Protein AF-A0A5D4RYR0-F1 (afdb_monomer)

Foldseek 3Di:
DVVLVCCLVPVLVVLVVLLVVLVVVLVVCVVVVHDSVVSVVSNVVSVVSNVVSVVCCVVVVVD

Sequence (63 aa):
MIVFLYIGMYLTPILSIIFCLNLVTIMKKIKRDEKTAINTFWLTLSFTLIAWTLVMITFLGLE

Solvent-accessible surface area (backbone atoms only — not comparable to full-atom values): 3443 Å² total; per-residue (Å²): 105,69,68,51,51,54,41,52,70,61,46,37,60,55,36,50,51,52,26,53,54,27,50,54,47,39,59,55,27,62,77,66,78,42,92,42,68,69,44,50,50,53,27,51,54,32,49,50,55,44,53,51,44,52,51,52,49,54,64,64,63,75,115

Radius of gyration: 14.37 Å; Cα contacts (8 Å, |Δi|>4): 46; chains: 1; bounding box: 32×19×39 Å

Nearest PDB structures (foldseek):
  6hdz-assembly1_A  TM=9.215E-01  e=3.151E+00  Pseudomonas aeruginosa
  6he3-assembly1_A  TM=9.259E-01  e=4.326E+00  Pseudomonas aeruginosa
  6x94-assembly1_A  TM=8.976E-01  e=3.811E+00  Methanosarcina mazei Go1
  6he1-assembly1_A  TM=9.174E-01  e=5.575E+00  Pseudomonas aeruginosa
  6r1o-assembly1_A-2  TM=8.215E-01  e=4.911E+00  Escherichia coli

Mean predicted aligned error: 5.18 Å

Organism: NCBI:txid189381

Structure (mmCIF, N/CA/C/O backbone):
data_AF-A0A5D4RYR0-F1
#
_entry.id   AF-A0A5D4RYR0-F1
#
loop_
_atom_site.group_PDB
_atom_site.id
_atom_site.type_symbol
_atom_site.label_atom_id
_atom_site.label_alt_id
_atom_site.label_comp_id
_atom_site.label_asym_id
_atom_site.label_entity_id
_atom_site.label_seq_id
_atom_site.pdbx_PDB_ins_code
_atom_site.Cartn_x
_atom_site.Cartn_y
_atom_site.Cartn_z
_atom_site.occupancy
_atom_site.B_iso_or_equiv
_atom_site.auth_seq_id
_atom_site.auth_comp_id
_atom_site.auth_asym_id
_atom_site.auth_at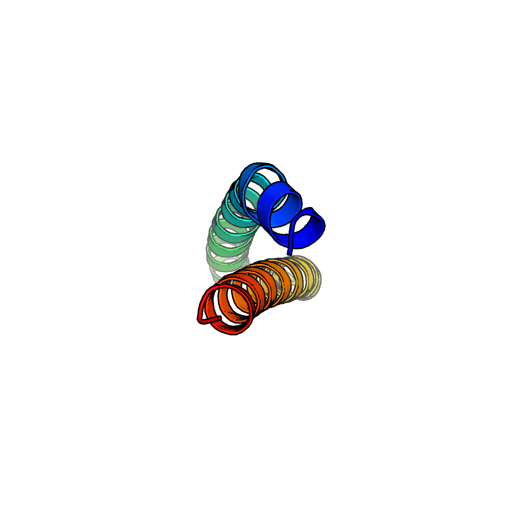om_id
_atom_site.pdbx_PDB_model_num
ATOM 1 N N . MET A 1 1 ? 10.729 -7.586 -16.122 1.00 71.25 1 MET A N 1
ATOM 2 C CA . MET A 1 1 ? 11.873 -6.937 -15.442 1.00 71.25 1 MET A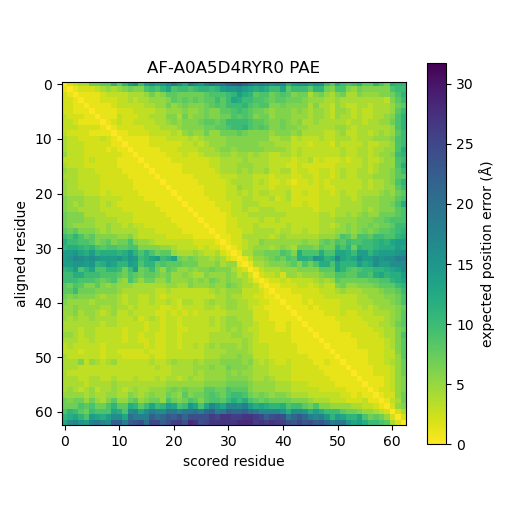 CA 1
ATOM 3 C C . MET A 1 1 ? 11.665 -5.439 -15.211 1.00 71.25 1 MET A C 1
ATOM 5 O O . MET A 1 1 ? 11.468 -5.053 -14.068 1.00 71.25 1 MET A O 1
ATOM 9 N N . ILE A 1 2 ? 11.622 -4.601 -16.259 1.00 79.44 2 ILE A N 1
ATOM 10 C CA . ILE A 1 2 ? 11.591 -3.126 -16.126 1.00 79.44 2 ILE A CA 1
ATOM 11 C C . ILE A 1 2 ? 10.383 -2.619 -15.318 1.00 79.44 2 ILE A C 1
ATOM 13 O O . ILE A 1 2 ? 10.544 -1.811 -14.411 1.00 79.44 2 ILE A O 1
ATOM 17 N N . VAL A 1 3 ? 9.182 -3.150 -15.571 1.00 80.31 3 VAL A N 1
ATOM 18 C CA . VAL A 1 3 ? 7.956 -2.749 -14.850 1.00 80.31 3 VAL A CA 1
ATOM 19 C C . VAL A 1 3 ? 8.071 -2.979 -13.335 1.00 80.31 3 VAL A C 1
ATOM 21 O O . VAL A 1 3 ? 7.716 -2.100 -12.556 1.00 80.31 3 VAL A O 1
ATOM 24 N N . PHE A 1 4 ? 8.627 -4.117 -12.904 1.00 79.81 4 PHE A N 1
ATOM 25 C CA . PHE A 1 4 ? 8.808 -4.43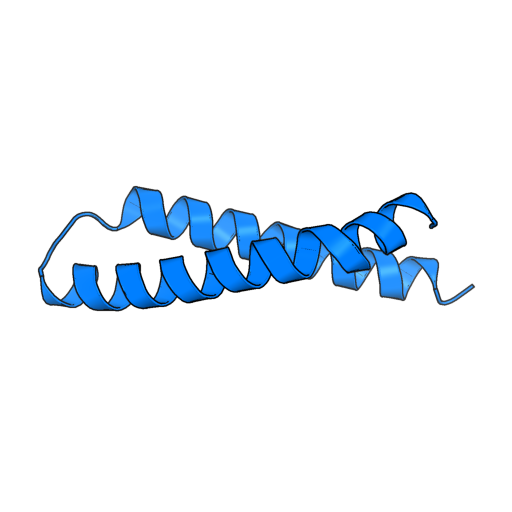0 -11.480 1.00 79.81 4 PHE A CA 1
ATOM 26 C C . PHE A 1 4 ? 9.885 -3.569 -10.815 1.00 79.81 4 PHE A C 1
ATOM 28 O O . PHE A 1 4 ? 9.757 -3.275 -9.634 1.00 79.81 4 PHE A O 1
ATOM 35 N N . LEU A 1 5 ? 10.896 -3.107 -11.558 1.00 81.38 5 LEU A N 1
ATOM 36 C CA . LEU A 1 5 ? 11.882 -2.147 -11.050 1.00 81.38 5 LEU A CA 1
ATOM 37 C C . LEU A 1 5 ? 11.264 -0.762 -10.825 1.00 81.38 5 LEU A C 1
ATOM 39 O O . LEU A 1 5 ? 11.500 -0.159 -9.783 1.00 81.38 5 LEU A O 1
ATOM 43 N N . TYR A 1 6 ? 10.420 -0.281 -11.745 1.00 85.44 6 TYR A N 1
ATOM 44 C CA . TYR A 1 6 ? 9.683 0.976 -11.556 1.00 85.44 6 TYR A CA 1
ATOM 45 C C . TYR A 1 6 ? 8.687 0.887 -10.392 1.00 85.44 6 TYR A C 1
ATOM 47 O O . TYR A 1 6 ? 8.627 1.788 -9.557 1.00 85.44 6 TYR A O 1
ATOM 55 N N . ILE A 1 7 ? 7.947 -0.219 -10.283 1.00 84.25 7 ILE A N 1
ATOM 56 C CA . ILE A 1 7 ? 7.073 -0.485 -9.130 1.00 84.25 7 ILE A CA 1
ATOM 57 C C . ILE A 1 7 ? 7.906 -0.546 -7.841 1.00 84.25 7 ILE A C 1
ATOM 59 O O . ILE A 1 7 ? 7.569 0.103 -6.853 1.00 84.25 7 ILE A O 1
ATOM 63 N N . GLY A 1 8 ? 9.034 -1.252 -7.877 1.00 83.56 8 GLY A N 1
ATOM 64 C CA . GLY A 1 8 ? 10.006 -1.359 -6.795 1.00 83.56 8 GLY A CA 1
ATOM 65 C C . GLY A 1 8 ? 10.507 -0.005 -6.293 1.00 83.56 8 GLY A C 1
ATOM 66 O O . GLY A 1 8 ? 10.530 0.239 -5.092 1.00 83.56 8 GLY A O 1
ATOM 67 N N . MET A 1 9 ? 10.880 0.879 -7.216 1.00 85.44 9 MET A N 1
ATOM 68 C CA . MET A 1 9 ? 11.493 2.171 -6.918 1.00 85.44 9 MET A CA 1
ATOM 69 C C . MET A 1 9 ? 10.478 3.228 -6.471 1.00 85.44 9 MET A C 1
ATOM 71 O O . MET A 1 9 ? 10.778 4.004 -5.569 1.00 85.44 9 MET A O 1
ATOM 75 N N . TYR A 1 10 ? 9.286 3.264 -7.075 1.00 87.62 10 TYR A N 1
ATOM 76 C CA . TYR A 1 10 ? 8.313 4.337 -6.836 1.00 87.62 10 TYR A CA 1
ATOM 77 C C . TYR A 1 10 ? 7.117 3.904 -5.983 1.00 87.62 10 TYR A C 1
ATOM 79 O O . TYR A 1 10 ? 6.674 4.667 -5.128 1.00 87.62 10 TYR A O 1
ATOM 87 N N . LEU A 1 11 ? 6.591 2.690 -6.173 1.00 87.50 11 LEU A N 1
ATOM 88 C CA . LEU A 1 11 ? 5.379 2.231 -5.486 1.00 87.50 11 LEU A CA 1
ATOM 89 C C . LEU A 1 11 ? 5.685 1.607 -4.116 1.00 87.50 11 LEU A C 1
ATOM 91 O O . LEU A 1 11 ? 4.989 1.895 -3.145 1.00 87.50 11 LEU A O 1
ATOM 95 N N . THR A 1 12 ? 6.743 0.800 -4.006 1.00 88.75 12 THR A N 1
ATOM 96 C CA . THR A 1 12 ? 7.166 0.170 -2.742 1.00 88.75 12 THR A CA 1
ATOM 97 C C . THR A 1 12 ? 7.409 1.158 -1.597 1.00 88.75 12 THR A C 1
ATOM 99 O O . THR A 1 12 ? 6.902 0.893 -0.509 1.00 88.75 12 THR A O 1
ATOM 102 N N . PRO A 1 13 ? 8.119 2.298 -1.760 1.00 88.50 13 PRO A N 1
ATOM 103 C CA . PRO A 1 13 ? 8.295 3.240 -0.651 1.00 88.50 13 PRO A CA 1
ATOM 104 C C . PRO A 1 13 ? 6.965 3.834 -0.172 1.00 88.50 13 PRO A C 1
ATOM 106 O O . PRO A 1 13 ? 6.757 3.981 1.032 1.00 88.50 13 PRO A O 1
ATOM 109 N N . ILE A 1 14 ? 6.030 4.101 -1.088 1.00 92.31 14 ILE A N 1
ATOM 110 C CA . ILE A 1 14 ? 4.687 4.590 -0.749 1.00 92.31 14 ILE A CA 1
ATOM 111 C C . ILE A 1 14 ? 3.914 3.512 0.024 1.00 92.31 14 ILE A C 1
ATOM 113 O O . ILE A 1 14 ? 3.351 3.791 1.085 1.00 92.31 14 ILE A O 1
ATOM 117 N N . LEU A 1 15 ? 3.933 2.265 -0.458 1.00 89.88 15 LEU A N 1
ATOM 118 C CA . LEU A 1 15 ? 3.299 1.130 0.216 1.00 89.88 15 LEU A CA 1
ATOM 119 C C . LEU A 1 15 ? 3.907 0.865 1.600 1.00 89.88 15 LEU A C 1
ATOM 121 O O . LEU A 1 15 ? 3.166 0.542 2.524 1.00 89.88 15 LEU A O 1
ATOM 125 N N . SER A 1 16 ? 5.217 1.050 1.774 1.00 90.19 16 SER A N 1
ATOM 126 C CA . SER A 1 16 ? 5.896 0.909 3.069 1.00 90.19 16 SER A CA 1
ATOM 127 C C . SER A 1 16 ? 5.430 1.954 4.081 1.00 90.19 16 SER A C 1
ATOM 129 O O . SER A 1 16 ? 5.192 1.623 5.241 1.00 90.19 16 SER A O 1
ATOM 131 N N . ILE A 1 17 ? 5.228 3.205 3.654 1.00 92.81 17 ILE A N 1
ATOM 132 C CA . ILE A 1 17 ? 4.656 4.245 4.522 1.00 92.81 17 ILE A CA 1
ATOM 133 C C . ILE A 1 17 ? 3.229 3.858 4.932 1.00 92.81 17 ILE A C 1
ATOM 135 O O . ILE A 1 17 ? 2.896 3.898 6.118 1.00 92.81 17 ILE A O 1
ATOM 139 N N . ILE A 1 18 ? 2.400 3.429 3.975 1.00 92.25 18 ILE A N 1
ATOM 140 C CA . ILE A 1 18 ? 1.021 2.982 4.233 1.00 92.25 18 ILE A CA 1
ATOM 141 C C . ILE A 1 18 ? 1.002 1.786 5.193 1.00 92.25 18 ILE A C 1
ATOM 143 O O . ILE A 1 18 ? 0.182 1.750 6.112 1.00 92.25 18 ILE A O 1
ATOM 147 N N . PHE A 1 19 ? 1.916 0.831 5.022 1.00 92.38 19 PHE A N 1
ATOM 148 C CA . PHE A 1 19 ? 2.069 -0.324 5.900 1.00 92.38 19 PHE A CA 1
ATOM 149 C C . PHE A 1 19 ? 2.390 0.110 7.337 1.00 92.38 19 PHE A C 1
ATOM 151 O O .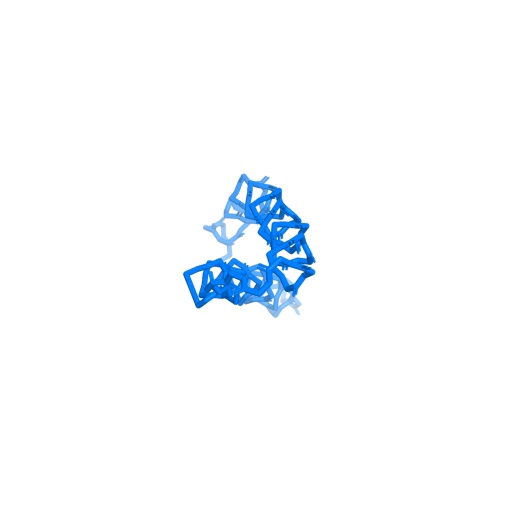 PHE A 1 19 ? 1.660 -0.242 8.264 1.00 92.38 19 PHE A O 1
ATOM 158 N N . CYS A 1 20 ? 3.408 0.953 7.529 1.00 93.12 20 CYS A N 1
ATOM 159 C CA . CYS A 1 20 ? 3.790 1.451 8.851 1.00 93.12 20 CYS A CA 1
ATOM 160 C C . CYS A 1 20 ? 2.655 2.234 9.531 1.00 93.12 20 CYS A C 1
ATOM 162 O O . CYS A 1 20 ? 2.358 2.010 10.706 1.00 93.12 20 CYS A O 1
ATOM 164 N N . LEU A 1 21 ? 1.977 3.126 8.801 1.00 92.31 21 LEU A N 1
ATOM 165 C CA . LEU A 1 21 ? 0.872 3.922 9.344 1.00 92.31 21 LEU A CA 1
ATOM 166 C C . LEU A 1 21 ? -0.340 3.061 9.716 1.00 92.31 21 LEU A C 1
ATOM 168 O O . LEU A 1 21 ? -0.962 3.295 10.759 1.00 92.31 21 LEU A O 1
ATOM 172 N N . ASN A 1 22 ? -0.665 2.046 8.910 1.00 91.81 22 ASN A N 1
ATOM 173 C CA . ASN A 1 22 ? -1.732 1.105 9.239 1.00 91.81 22 ASN A CA 1
ATOM 174 C C . ASN A 1 22 ? -1.377 0.258 10.458 1.00 91.81 22 ASN A C 1
ATOM 176 O O . ASN A 1 22 ? -2.235 0.077 11.317 1.00 91.81 22 ASN A O 1
ATOM 180 N N . LEU A 1 23 ? -0.124 -0.181 10.594 1.00 88.75 23 LEU A N 1
ATOM 181 C CA . LEU A 1 23 ? 0.336 -0.947 11.752 1.00 88.75 23 LEU A CA 1
ATOM 182 C C . LEU A 1 23 ? 0.202 -0.132 13.042 1.00 88.75 23 LEU 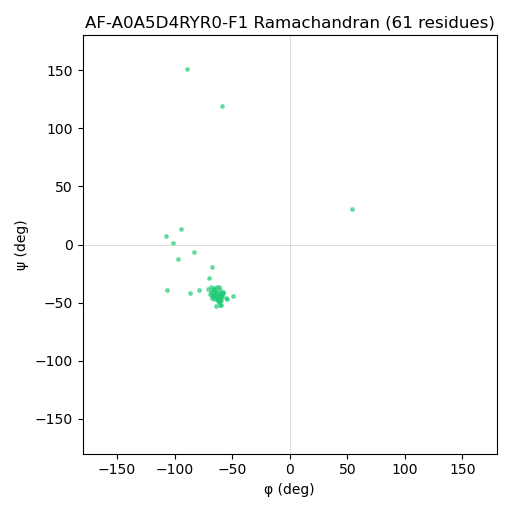A C 1
ATOM 184 O O . LEU A 1 23 ? -0.428 -0.580 14.000 1.00 88.75 23 LEU A O 1
ATOM 188 N N . VAL A 1 24 ? 0.692 1.111 13.040 1.00 91.81 24 VAL A N 1
ATOM 189 C CA . VAL A 1 24 ? 0.551 2.028 14.182 1.00 91.81 24 VAL A CA 1
ATOM 190 C C . VAL A 1 24 ? -0.924 2.308 14.491 1.00 91.81 24 VAL A C 1
ATOM 192 O O . VAL A 1 24 ? -1.316 2.361 15.658 1.00 91.81 24 VAL A O 1
ATOM 195 N N . THR A 1 25 ? -1.766 2.461 13.467 1.00 90.50 25 THR A N 1
ATOM 196 C CA . THR A 1 25 ? -3.211 2.662 13.649 1.00 90.50 25 THR A CA 1
ATOM 197 C C . THR A 1 25 ? -3.880 1.441 14.272 1.00 90.50 25 THR A C 1
ATOM 199 O O . THR A 1 25 ? -4.660 1.596 15.208 1.00 90.50 25 THR A O 1
ATOM 202 N N . ILE A 1 26 ? -3.552 0.231 13.816 1.00 90.31 26 ILE A N 1
ATOM 203 C CA . ILE A 1 26 ? -4.060 -1.021 14.388 1.00 90.31 26 ILE A CA 1
ATOM 204 C C . ILE A 1 26 ? -3.645 -1.131 15.854 1.00 90.31 26 ILE A C 1
ATOM 206 O O . ILE A 1 26 ? -4.501 -1.363 16.698 1.00 90.31 26 ILE A O 1
ATOM 210 N N . MET A 1 27 ? -2.375 -0.876 16.185 1.00 88.69 27 MET A N 1
ATOM 211 C CA . MET A 1 27 ? -1.897 -0.904 17.573 1.00 88.69 27 MET A CA 1
ATOM 212 C C . MET A 1 27 ? -2.670 0.071 18.475 1.00 88.69 27 MET A C 1
ATOM 214 O O . MET A 1 27 ? -3.022 -0.269 19.604 1.00 88.69 27 MET A O 1
ATOM 218 N N . LYS A 1 28 ? -2.980 1.277 17.977 1.00 88.62 28 LYS A N 1
ATOM 219 C CA . LYS A 1 28 ? -3.798 2.263 18.704 1.00 88.62 28 LYS A CA 1
ATOM 220 C C . LYS A 1 28 ? -5.255 1.814 18.856 1.00 88.62 28 LYS A C 1
ATOM 222 O O . LYS A 1 28 ? -5.826 2.010 19.926 1.00 88.62 28 LYS A O 1
ATOM 227 N N . LYS A 1 29 ? -5.838 1.215 17.813 1.00 88.25 29 LYS A N 1
ATOM 228 C CA . LYS A 1 29 ? -7.228 0.731 17.794 1.00 88.25 29 LYS A CA 1
ATOM 229 C C . LYS A 1 29 ? -7.444 -0.497 18.673 1.00 88.25 29 LYS A C 1
ATOM 231 O O . LYS A 1 29 ? -8.446 -0.541 19.373 1.00 88.25 29 LYS A O 1
ATOM 236 N N . ILE A 1 30 ? -6.489 -1.431 18.714 1.00 88.38 30 ILE A N 1
ATOM 237 C CA . ILE A 1 30 ? -6.524 -2.595 19.618 1.00 88.38 30 ILE A CA 1
ATOM 238 C C . ILE A 1 30 ? -6.615 -2.132 21.074 1.00 88.38 30 ILE A C 1
ATOM 240 O O . ILE A 1 30 ? -7.409 -2.658 21.840 1.00 88.38 30 ILE A O 1
ATOM 244 N N . LYS A 1 31 ? -5.860 -1.093 21.452 1.00 86.62 31 LYS A N 1
ATOM 245 C CA . LYS A 1 31 ? -5.910 -0.533 22.811 1.00 86.62 31 LYS A CA 1
ATOM 246 C C . LYS A 1 31 ? -7.242 0.162 23.143 1.00 86.62 31 LYS A C 1
ATOM 248 O O . LYS A 1 31 ? -7.523 0.400 24.312 1.00 86.62 31 LYS A O 1
ATOM 253 N N . ARG A 1 32 ? -8.028 0.535 22.131 1.00 87.88 32 ARG A N 1
ATOM 254 C CA . ARG A 1 32 ? -9.314 1.237 22.265 1.00 87.88 32 ARG A CA 1
ATOM 255 C C . ARG A 1 32 ? -10.526 0.345 21.959 1.00 87.88 32 ARG A C 1
ATOM 257 O O . ARG A 1 32 ? -11.629 0.874 21.897 1.00 87.88 32 ARG A O 1
ATOM 264 N N . ASP A 1 33 ? -10.323 -0.962 21.762 1.00 81.94 33 ASP A N 1
ATOM 265 C CA . ASP A 1 33 ? -11.365 -1.926 21.364 1.00 81.94 33 ASP A CA 1
ATOM 266 C C . ASP A 1 33 ? -12.133 -1.513 20.084 1.00 81.94 33 ASP A C 1
ATOM 268 O O . ASP A 1 33 ? -13.314 -1.797 19.886 1.00 81.94 33 ASP A O 1
ATOM 272 N N . GLU A 1 34 ? -11.454 -0.805 19.175 1.00 86.00 34 GLU A N 1
ATOM 273 C CA . GLU A 1 34 ? -12.039 -0.356 17.911 1.00 86.00 34 GLU A CA 1
ATOM 274 C C . GLU A 1 34 ? -11.857 -1.393 16.797 1.00 86.00 34 GLU A C 1
ATOM 276 O O . GLU A 1 34 ? -10.856 -2.109 16.726 1.00 86.00 34 GLU A O 1
ATOM 281 N N . LYS A 1 35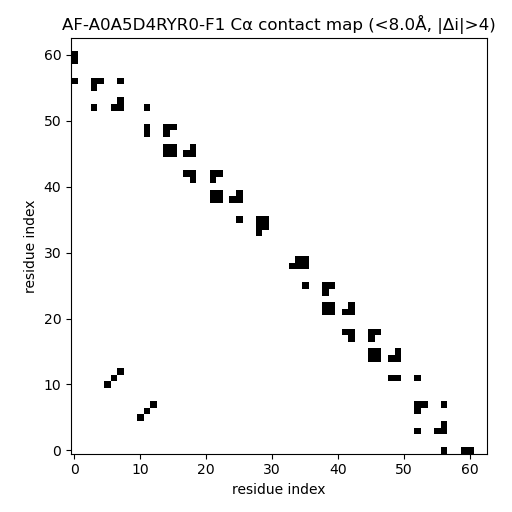 ? -12.794 -1.423 15.840 1.00 83.69 35 LYS A N 1
ATOM 282 C CA . LYS A 1 35 ? -12.733 -2.330 14.684 1.00 83.69 35 LYS A CA 1
ATOM 283 C C . LYS A 1 35 ? -11.455 -2.095 13.863 1.00 83.69 35 LYS A C 1
ATOM 285 O O . LYS A 1 35 ? -11.254 -1.026 13.279 1.00 83.69 35 LYS A O 1
ATOM 290 N N . THR A 1 36 ? -10.621 -3.128 13.760 1.00 87.56 36 THR A N 1
ATOM 291 C CA . THR A 1 36 ? -9.342 -3.112 13.026 1.00 87.56 36 THR A CA 1
ATOM 292 C C . THR A 1 36 ? -9.432 -3.676 11.610 1.00 87.56 36 THR A C 1
ATOM 294 O O . THR A 1 36 ? -8.517 -3.447 10.828 1.00 87.56 36 THR A O 1
ATOM 297 N N . ALA A 1 37 ? -10.536 -4.341 11.243 1.00 84.06 37 ALA A N 1
ATOM 298 C CA . ALA 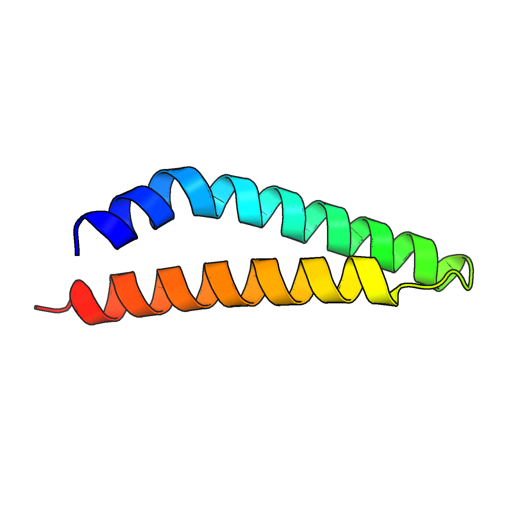A 1 37 ? -10.670 -5.108 9.997 1.00 84.06 37 ALA A CA 1
ATOM 299 C C . ALA A 1 37 ? -10.226 -4.355 8.726 1.00 84.06 37 ALA A C 1
ATOM 301 O O . ALA A 1 37 ? -9.485 -4.903 7.915 1.00 84.06 37 ALA A O 1
ATOM 302 N N . ILE A 1 38 ? -10.616 -3.083 8.576 1.00 84.56 38 ILE A N 1
ATOM 303 C CA . ILE A 1 38 ? -10.254 -2.261 7.407 1.00 84.56 38 ILE A CA 1
ATOM 304 C C . ILE A 1 38 ? -8.749 -1.971 7.378 1.00 84.56 38 ILE A C 1
ATOM 306 O O . ILE A 1 38 ? -8.107 -2.115 6.341 1.00 84.56 38 ILE A O 1
ATOM 310 N N . ASN A 1 39 ? -8.169 -1.579 8.513 1.00 84.56 39 ASN A N 1
ATOM 311 C CA . ASN A 1 39 ? -6.740 -1.291 8.589 1.00 84.56 39 ASN A CA 1
ATOM 312 C C . ASN A 1 39 ? -5.905 -2.563 8.418 1.00 84.56 39 ASN A C 1
ATOM 314 O O . ASN A 1 39 ? -4.863 -2.509 7.775 1.00 84.56 39 ASN A O 1
ATOM 318 N N . THR A 1 40 ? -6.370 -3.699 8.943 1.00 87.62 40 THR A N 1
ATOM 319 C CA . THR A 1 40 ? -5.727 -5.004 8.753 1.00 87.62 40 THR A CA 1
ATOM 320 C C . THR A 1 40 ? -5.748 -5.414 7.285 1.00 87.62 40 THR A C 1
ATOM 322 O O . THR A 1 40 ? -4.724 -5.840 6.770 1.00 87.62 40 THR A O 1
ATOM 325 N N . PHE A 1 41 ? -6.865 -5.213 6.579 1.00 90.94 41 PHE A N 1
ATOM 326 C CA . PHE A 1 41 ? -6.938 -5.486 5.143 1.00 90.94 41 PHE A CA 1
ATOM 327 C C . PHE A 1 41 ? -5.922 -4.655 4.347 1.00 90.94 41 PHE A C 1
ATOM 329 O O . PHE A 1 41 ? -5.162 -5.208 3.554 1.00 90.94 41 PHE A O 1
ATOM 336 N N . TRP A 1 42 ? -5.849 -3.344 4.607 1.00 84.94 42 TRP A N 1
ATOM 337 C CA . TRP A 1 42 ? -4.862 -2.466 3.970 1.00 84.94 42 TRP A CA 1
ATOM 338 C C . TRP A 1 42 ? -3.422 -2.846 4.319 1.00 84.94 42 TRP A C 1
ATOM 340 O O . TRP A 1 42 ? -2.566 -2.853 3.441 1.00 84.94 42 TRP A O 1
ATOM 350 N N . LEU A 1 43 ? -3.161 -3.208 5.577 1.00 91.56 43 LEU A N 1
ATOM 351 C CA . LEU A 1 43 ? -1.854 -3.679 6.026 1.00 91.56 43 LEU A CA 1
ATOM 352 C C . LEU A 1 43 ? -1.424 -4.935 5.259 1.00 91.56 43 LEU A C 1
ATOM 354 O O . LEU A 1 43 ? -0.326 -4.970 4.707 1.00 91.56 43 LEU A O 1
ATOM 358 N N . THR A 1 44 ? -2.286 -5.953 5.219 1.00 91.38 44 THR A N 1
ATOM 359 C CA . THR A 1 44 ? -2.007 -7.222 4.543 1.00 91.38 44 THR A CA 1
ATOM 360 C C . THR A 1 44 ? -1.803 -7.003 3.051 1.00 91.38 44 THR A C 1
ATOM 362 O O . THR A 1 44 ? -0.816 -7.484 2.507 1.00 91.38 44 THR A O 1
ATOM 365 N N . LEU A 1 45 ? -2.666 -6.217 2.401 1.00 93.06 45 LEU A N 1
ATOM 366 C CA . LEU A 1 45 ? -2.540 -5.914 0.977 1.00 93.06 45 LEU A CA 1
ATOM 367 C C . LEU A 1 45 ? -1.215 -5.203 0.661 1.00 93.06 45 LEU A C 1
ATOM 369 O O . LEU A 1 45 ? -0.495 -5.626 -0.243 1.00 93.06 45 LEU A O 1
ATOM 373 N N . SER A 1 46 ? -0.860 -4.157 1.419 1.00 92.00 46 SER A N 1
ATOM 374 C CA . SER A 1 46 ? 0.409 -3.443 1.234 1.00 92.00 46 SER A CA 1
ATOM 375 C C . SER A 1 46 ? 1.611 -4.359 1.457 1.00 92.00 46 SER A C 1
ATOM 377 O O . SER A 1 46 ? 2.530 -4.359 0.643 1.00 92.00 46 SER A O 1
ATOM 379 N N . PHE A 1 47 ? 1.593 -5.178 2.512 1.00 92.75 47 PHE A N 1
ATOM 380 C CA . PHE A 1 47 ? 2.677 -6.114 2.805 1.00 92.75 47 PHE A CA 1
ATOM 381 C C . PHE A 1 47 ? 2.850 -7.167 1.708 1.00 92.75 47 PHE A C 1
ATOM 383 O O . PHE A 1 47 ? 3.966 -7.395 1.245 1.00 92.75 47 PHE A O 1
ATOM 390 N N . THR A 1 48 ? 1.751 -7.770 1.249 1.00 93.50 48 THR A N 1
ATOM 391 C CA . THR A 1 48 ? 1.772 -8.759 0.168 1.00 93.50 48 THR A CA 1
ATOM 392 C C . THR A 1 48 ? 2.329 -8.160 -1.121 1.00 93.50 48 THR A C 1
ATOM 394 O O . THR A 1 48 ? 3.169 -8.790 -1.755 1.00 93.50 48 THR A O 1
ATOM 397 N N . LEU A 1 49 ? 1.932 -6.937 -1.492 1.00 89.56 49 LEU A N 1
ATOM 398 C CA . LEU A 1 49 ? 2.443 -6.264 -2.693 1.00 89.56 49 LEU A CA 1
ATOM 399 C C . LEU A 1 49 ? 3.942 -5.941 -2.599 1.00 89.56 49 LEU A C 1
ATOM 401 O O . LEU A 1 49 ? 4.664 -6.114 -3.584 1.00 89.56 49 LEU A O 1
ATOM 405 N N . ILE A 1 50 ? 4.424 -5.516 -1.426 1.00 91.44 50 ILE A N 1
ATOM 406 C CA . ILE A 1 50 ? 5.855 -5.278 -1.181 1.00 91.44 50 ILE A CA 1
ATOM 407 C C . ILE A 1 50 ? 6.635 -6.591 -1.301 1.00 91.44 50 ILE A C 1
ATOM 409 O O . ILE A 1 50 ? 7.588 -6.669 -2.073 1.00 91.44 50 ILE A O 1
ATOM 413 N N . ALA A 1 51 ? 6.212 -7.634 -0.580 1.00 91.50 51 ALA A N 1
ATOM 414 C CA . ALA A 1 51 ? 6.879 -8.933 -0.580 1.00 91.50 51 ALA A CA 1
ATOM 415 C C . ALA A 1 51 ? 6.906 -9.557 -1.982 1.00 91.50 51 ALA A C 1
ATOM 417 O O . ALA A 1 51 ? 7.950 -10.020 -2.432 1.00 91.50 51 ALA A O 1
ATOM 418 N N . TRP A 1 52 ? 5.786 -9.498 -2.705 1.00 90.06 52 TRP A N 1
ATOM 419 C CA . TRP A 1 52 ? 5.696 -9.983 -4.079 1.00 90.06 52 TRP A CA 1
ATOM 420 C C . TRP A 1 52 ? 6.651 -9.240 -5.015 1.00 90.06 52 TRP A C 1
ATOM 422 O O . TRP A 1 52 ? 7.367 -9.862 -5.794 1.00 90.06 52 TRP A O 1
ATOM 432 N N . THR A 1 53 ? 6.711 -7.909 -4.908 1.00 87.56 53 THR A N 1
ATOM 433 C CA . THR A 1 53 ? 7.621 -7.087 -5.717 1.00 87.56 53 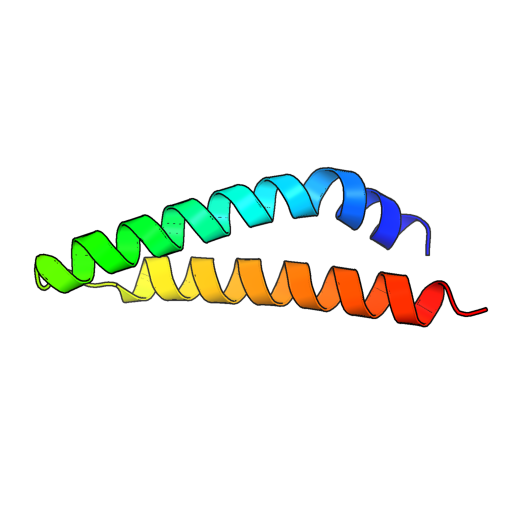THR A CA 1
ATOM 434 C C . THR A 1 53 ? 9.082 -7.442 -5.440 1.00 87.56 53 THR A C 1
ATOM 436 O O . THR A 1 53 ? 9.852 -7.591 -6.384 1.00 87.56 53 THR A O 1
ATOM 439 N N . LEU A 1 54 ? 9.458 -7.646 -4.172 1.00 88.44 54 LEU A N 1
ATOM 440 C CA . LEU A 1 54 ? 10.813 -8.058 -3.795 1.00 88.44 54 LEU A CA 1
ATOM 441 C C . LEU A 1 54 ? 11.176 -9.432 -4.369 1.00 88.44 54 LEU A C 1
ATOM 443 O O . LEU A 1 54 ? 12.212 -9.560 -5.014 1.00 88.44 54 LEU A O 1
ATOM 447 N N . VAL A 1 55 ? 10.303 -10.432 -4.206 1.00 90.25 55 VAL A N 1
ATOM 448 C CA . VAL A 1 55 ? 10.517 -11.785 -4.750 1.00 90.25 55 VAL A CA 1
ATOM 449 C C . VAL A 1 55 ? 10.663 -11.736 -6.271 1.00 90.25 55 VAL A C 1
ATOM 451 O O . VAL A 1 55 ? 11.594 -12.329 -6.807 1.00 90.25 55 VAL A O 1
ATOM 454 N N . MET A 1 56 ? 9.805 -10.990 -6.974 1.00 86.12 56 MET A N 1
ATOM 455 C CA . MET A 1 56 ? 9.874 -10.875 -8.434 1.00 86.12 56 MET A CA 1
ATOM 456 C C . MET A 1 56 ? 11.146 -10.165 -8.910 1.00 86.12 56 MET A C 1
ATOM 458 O O . MET A 1 56 ? 11.706 -10.566 -9.925 1.00 86.12 56 MET A O 1
ATOM 462 N N . ILE A 1 57 ? 11.628 -9.142 -8.195 1.00 84.62 57 ILE A N 1
ATOM 463 C CA . ILE A 1 57 ? 12.903 -8.479 -8.517 1.00 84.62 57 ILE A CA 1
ATOM 464 C C . ILE A 1 57 ? 14.077 -9.442 -8.318 1.00 84.62 57 ILE A C 1
ATOM 466 O O . ILE A 1 57 ? 14.948 -9.506 -9.177 1.00 84.62 57 ILE A O 1
ATOM 470 N N . THR A 1 58 ? 14.102 -10.201 -7.219 1.00 85.00 58 THR A N 1
ATOM 471 C CA . THR A 1 58 ? 15.179 -11.165 -6.950 1.00 85.00 58 THR A CA 1
ATOM 472 C C . THR A 1 58 ? 15.160 -12.329 -7.937 1.00 85.00 58 THR A C 1
ATOM 474 O O . THR A 1 58 ? 16.203 -12.691 -8.464 1.00 85.00 58 THR A O 1
ATOM 477 N N . PHE A 1 59 ? 13.986 -12.895 -8.223 1.00 85.19 59 PHE A N 1
ATOM 478 C CA . PHE A 1 59 ? 13.840 -14.026 -9.140 1.00 85.19 59 PHE A CA 1
ATOM 479 C C . PHE A 1 59 ? 14.190 -13.648 -10.584 1.00 85.19 59 PHE A C 1
ATOM 481 O O . PHE A 1 59 ? 14.906 -14.384 -11.248 1.00 85.19 59 PHE A O 1
ATOM 488 N N . LEU A 1 60 ? 13.735 -12.482 -11.056 1.00 79.88 60 LEU A N 1
ATOM 489 C CA . LEU A 1 60 ? 14.007 -11.998 -12.416 1.00 79.88 60 LEU A CA 1
ATOM 490 C C . LEU A 1 60 ? 15.367 -11.289 -12.561 1.00 79.88 60 LEU A C 1
ATOM 492 O O . LEU A 1 60 ? 15.703 -10.873 -13.663 1.00 79.88 60 LEU A O 1
ATOM 496 N N . GLY A 1 61 ? 16.094 -11.062 -11.463 1.00 66.50 61 GLY A N 1
ATOM 497 C CA . GLY A 1 61 ? 17.431 -10.455 -11.451 1.0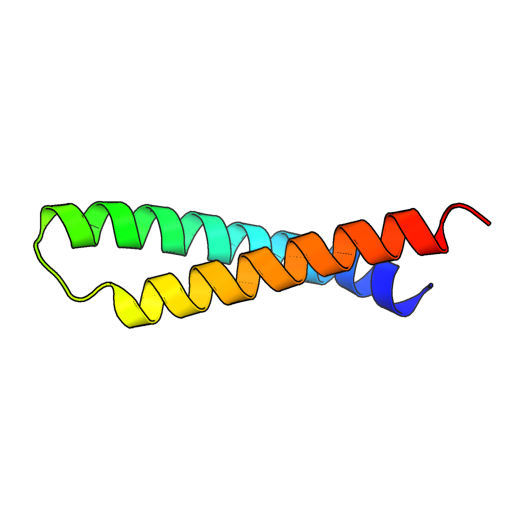0 66.50 61 GLY A CA 1
ATOM 498 C C . GLY A 1 61 ? 18.572 -11.466 -11.289 1.00 66.50 61 GLY A C 1
ATOM 499 O O . GLY A 1 61 ? 19.724 -11.054 -11.207 1.00 66.50 61 GLY A O 1
ATOM 500 N N . LEU A 1 62 ? 18.251 -12.763 -11.199 1.00 57.66 62 LEU A N 1
ATOM 501 C CA . LEU A 1 62 ? 19.200 -13.881 -11.107 1.00 57.66 62 LEU A CA 1
ATOM 502 C C . LEU A 1 62 ? 19.534 -14.512 -12.478 1.00 57.66 62 LEU A C 1
ATOM 504 O O . LEU A 1 62 ? 20.128 -15.589 -12.512 1.00 57.66 62 LEU A O 1
ATOM 508 N N . GLU A 1 63 ? 19.186 -13.843 -13.582 1.00 46.66 63 GLU A N 1
ATOM 509 C CA . GLU A 1 63 ? 19.549 -14.208 -14.964 1.00 46.66 63 GLU A CA 1
ATOM 510 C C . GLU A 1 63 ? 20.462 -13.150 -15.596 1.00 46.66 63 GLU A C 1
ATOM 512 O O . GLU A 1 63 ? 20.134 -11.943 -15.487 1.00 46.66 63 GLU A O 1
#

Secondary structure (DSSP, 8-state):
-HHHHHIIIIIHHHHHHHHHHHHHHHHHHHTTT---HHHHHHHHHHHHHHHHHHHHHHHHT--

pLDDT: mean 86.2, std 7.97, range [46.66, 93.5]